Protein AF-A0A9P8EZG4-F1 (afdb_monomer)

Radius of gyration: 28.38 Å; Cα contacts (8 Å, |Δi|>4): 3; chains: 1; bounding box: 76×42×65 Å

Secondary structure (DSSP, 8-state):
-PPPP-PPPP----------------GGGG-TTGGGSS------TTSSPP----S-TTSSSHHHHHHHHHHHHHHHHHHHHHHHHHHHHHHHHHTT-

Structure (mmCIF, 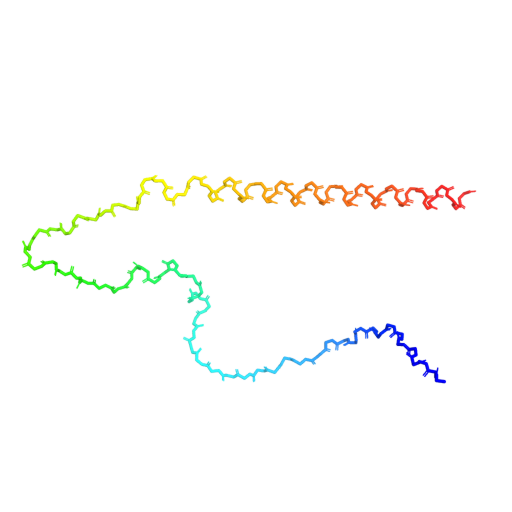N/CA/C/O backbon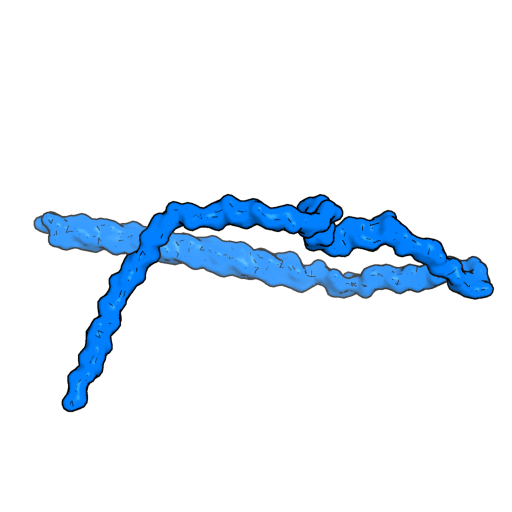e):
data_AF-A0A9P8EZG4-F1
#
_entry.id   AF-A0A9P8EZG4-F1
#
loop_
_atom_site.group_PDB
_atom_site.id
_atom_site.type_symbol
_atom_site.label_atom_id
_atom_site.label_alt_id
_atom_site.label_comp_id
_atom_site.label_asym_id
_atom_site.label_entity_id
_atom_site.label_seq_id
_atom_site.pdbx_PDB_ins_code
_atom_site.Cartn_x
_atom_site.Cartn_y
_atom_site.Cartn_z
_atom_site.occupancy
_atom_site.B_iso_or_equiv
_atom_site.auth_seq_id
_atom_site.auth_comp_id
_atom_site.auth_asym_id
_atom_site.auth_atom_id
_atom_site.pdbx_PDB_model_num
ATOM 1 N N . MET A 1 1 ? -36.241 -35.528 -3.252 1.00 58.00 1 MET A N 1
ATOM 2 C CA . MET A 1 1 ? -34.811 -35.494 -3.622 1.00 58.00 1 MET A CA 1
ATOM 3 C C . MET A 1 1 ? -34.130 -34.497 -2.696 1.00 58.00 1 MET A C 1
ATOM 5 O O . MET A 1 1 ? -34.379 -33.310 -2.841 1.00 58.00 1 MET A O 1
ATOM 9 N N . SER A 1 2 ? -33.390 -34.974 -1.692 1.00 56.88 2 SER A N 1
ATOM 10 C CA . SER A 1 2 ? -32.716 -34.132 -0.688 1.00 56.88 2 SER A CA 1
ATOM 11 C C . SER A 1 2 ? -31.233 -34.008 -1.027 1.00 56.88 2 SER A C 1
ATOM 13 O O . SER A 1 2 ? -30.581 -35.021 -1.268 1.00 56.88 2 SER A O 1
ATOM 15 N N . ALA A 1 3 ? -30.709 -32.784 -1.056 1.00 68.75 3 ALA A N 1
ATOM 16 C CA . ALA A 1 3 ? -29.286 -32.518 -1.254 1.00 68.75 3 ALA A CA 1
ATOM 17 C C . ALA A 1 3 ? -28.508 -32.707 0.065 1.00 68.75 3 ALA A C 1
ATOM 19 O O . ALA A 1 3 ? -29.023 -32.320 1.118 1.00 68.75 3 ALA A O 1
ATOM 20 N N . PRO A 1 4 ? -27.282 -33.261 0.048 1.00 64.94 4 PRO A N 1
ATOM 21 C CA . PRO A 1 4 ? -26.453 -33.305 1.241 1.00 64.94 4 PRO A CA 1
ATOM 22 C C . PRO A 1 4 ? -25.774 -31.951 1.498 1.00 64.94 4 PRO A C 1
ATOM 24 O O . PRO A 1 4 ? -25.192 -31.330 0.610 1.00 64.94 4 PRO A O 1
ATOM 27 N N . ASN A 1 5 ? -25.867 -31.526 2.754 1.00 67.00 5 ASN A N 1
ATOM 28 C CA . ASN A 1 5 ? -25.204 -30.374 3.350 1.00 67.00 5 ASN A CA 1
ATOM 29 C C . ASN A 1 5 ? -23.699 -30.660 3.514 1.00 67.00 5 ASN A C 1
ATOM 31 O O . ASN A 1 5 ? -23.335 -31.626 4.184 1.00 67.00 5 ASN A O 1
ATOM 35 N N . VAL A 1 6 ? -22.830 -29.831 2.927 1.00 65.75 6 VAL A N 1
ATOM 36 C CA . VAL A 1 6 ? -21.372 -29.915 3.107 1.00 65.75 6 VAL A CA 1
ATOM 37 C C . VAL A 1 6 ? -20.927 -28.717 3.943 1.00 65.75 6 VAL A C 1
ATOM 39 O O . VAL A 1 6 ? -20.776 -27.609 3.433 1.00 65.75 6 VAL A O 1
ATOM 42 N N . GLY A 1 7 ? -20.760 -28.939 5.247 1.00 66.75 7 GLY A N 1
ATOM 43 C CA . GLY A 1 7 ? -20.150 -27.965 6.153 1.00 66.75 7 GLY A CA 1
ATOM 44 C C . GLY A 1 7 ? -18.641 -27.806 5.901 1.00 66.75 7 GLY A C 1
ATOM 45 O O . GLY A 1 7 ? -18.022 -28.685 5.294 1.00 66.75 7 GLY A O 1
ATOM 46 N N . PRO A 1 8 ? -18.019 -26.705 6.361 1.00 59.53 8 PRO A N 1
ATOM 47 C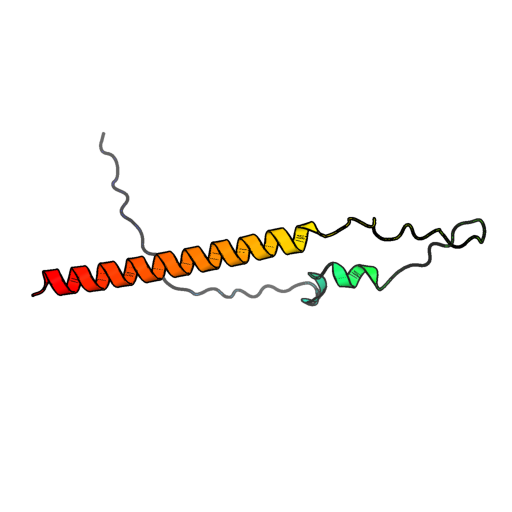 CA . PRO A 1 8 ? -16.596 -26.470 6.156 1.00 59.53 8 PRO A CA 1
ATOM 48 C C . PRO A 1 8 ? -15.768 -27.380 7.076 1.00 59.53 8 PRO A C 1
ATOM 50 O O . PRO A 1 8 ? -15.838 -27.271 8.299 1.00 59.53 8 PRO A O 1
ATOM 53 N N . GLN A 1 9 ? -14.970 -28.274 6.487 1.00 55.81 9 GLN A N 1
ATOM 54 C CA . GLN A 1 9 ? -13.932 -29.014 7.210 1.00 55.81 9 GLN A CA 1
ATOM 55 C C . GLN A 1 9 ? -12.750 -28.083 7.505 1.00 55.81 9 GLN A C 1
ATOM 57 O O . GLN A 1 9 ? -12.202 -27.445 6.605 1.00 55.81 9 GLN A O 1
ATOM 62 N N . ALA A 1 10 ? -12.359 -28.008 8.776 1.00 56.78 10 ALA A N 1
ATOM 63 C CA . ALA A 1 10 ? -11.117 -27.378 9.205 1.00 56.78 10 ALA A CA 1
ATOM 64 C C . ALA A 1 10 ? -9.911 -28.250 8.793 1.00 56.78 10 ALA A C 1
ATOM 66 O O . ALA A 1 10 ? -9.999 -29.473 8.910 1.00 56.78 10 ALA A O 1
ATOM 67 N N . PRO A 1 11 ? -8.773 -27.677 8.358 1.00 57.25 11 PRO A N 1
ATOM 68 C CA . PRO A 1 11 ? -7.572 -28.464 8.106 1.00 57.25 11 PRO A CA 1
ATOM 69 C C . PRO A 1 11 ? -6.867 -28.807 9.427 1.00 57.25 11 PRO A C 1
ATOM 71 O O . PRO A 1 11 ? -6.325 -27.939 10.113 1.00 57.25 11 PRO A O 1
ATOM 74 N N . SER A 1 12 ? -6.880 -30.094 9.774 1.00 54.38 12 SER A N 1
ATOM 75 C CA . SER A 1 12 ? -6.107 -30.690 10.861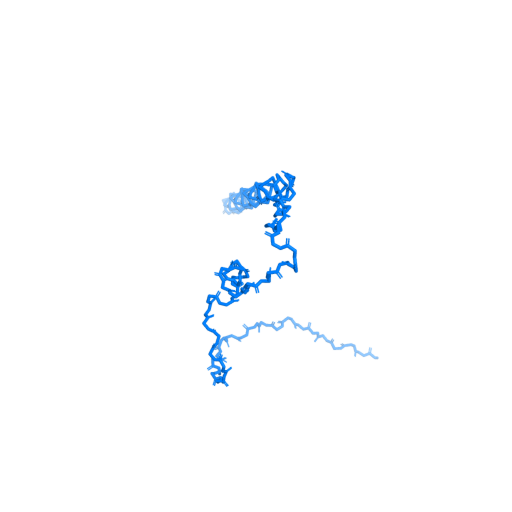 1.00 54.38 12 SER A CA 1
ATOM 76 C C . SER A 1 12 ? -4.621 -30.786 10.499 1.00 54.38 12 SER A C 1
ATOM 78 O O . SER A 1 12 ? -4.263 -31.383 9.489 1.00 54.38 12 SER A O 1
ATOM 80 N N . SER A 1 13 ? -3.800 -30.177 11.357 1.00 49.94 13 SER A N 1
ATOM 81 C CA . SER A 1 13 ? -2.449 -30.567 11.796 1.00 49.94 13 SER A CA 1
ATOM 82 C C . SER A 1 13 ? -1.533 -31.355 10.849 1.00 49.94 13 SER A C 1
ATOM 84 O O . SER A 1 13 ? -1.768 -32.515 10.527 1.00 49.94 13 SER A O 1
ATOM 86 N N . ALA A 1 14 ? -0.399 -30.703 10.576 1.00 52.59 14 ALA A N 1
ATOM 87 C CA . ALA A 1 14 ? 0.905 -31.257 10.233 1.00 52.59 14 ALA A CA 1
ATOM 88 C C . ALA A 1 14 ? 1.154 -32.673 10.758 1.00 52.59 14 ALA A C 1
ATOM 90 O O . ALA A 1 14 ? 0.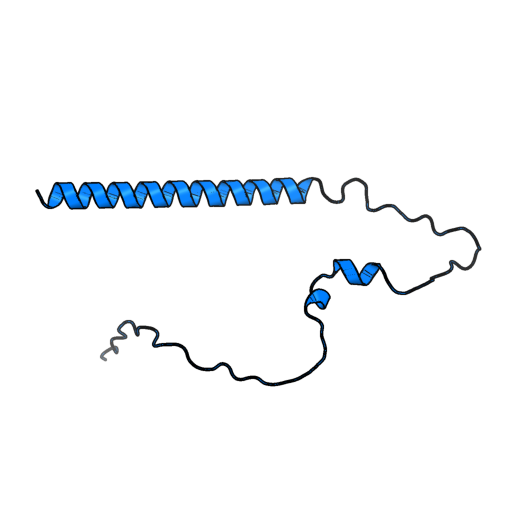992 -32.876 11.949 1.00 52.59 14 ALA A O 1
ATOM 91 N N . HIS A 1 15 ? 1.613 -33.567 9.884 1.00 47.41 15 HIS A N 1
ATOM 92 C CA . HIS A 1 15 ? 2.769 -34.465 9.998 1.00 47.41 15 HIS A CA 1
ATOM 93 C C . HIS A 1 15 ? 2.849 -35.183 8.646 1.00 47.41 15 HIS A C 1
ATOM 95 O O . HIS A 1 15 ? 1.858 -35.767 8.243 1.00 47.41 15 HIS A O 1
ATOM 101 N N . ASP A 1 16 ? 3.953 -35.016 7.913 1.00 40.31 16 ASP A N 1
ATOM 102 C CA . ASP A 1 16 ? 4.581 -36.057 7.077 1.00 40.31 16 ASP A CA 1
ATOM 103 C C . ASP A 1 16 ? 5.732 -35.425 6.284 1.00 40.31 16 ASP A C 1
ATOM 105 O O . ASP A 1 16 ? 5.629 -35.000 5.133 1.00 40.31 16 ASP A O 1
ATOM 109 N N . LEU A 1 17 ? 6.863 -35.312 6.981 1.00 50.91 17 LEU A N 1
ATOM 110 C CA . LEU A 1 17 ? 8.183 -35.173 6.379 1.00 50.91 17 LEU A CA 1
ATOM 111 C C . LEU A 1 17 ? 8.623 -36.573 5.948 1.00 50.91 17 LEU A C 1
ATOM 113 O O . LEU A 1 17 ? 9.373 -37.236 6.662 1.00 50.91 17 LEU A O 1
ATOM 117 N N . GLU A 1 18 ? 8.152 -37.028 4.789 1.00 35.84 18 GLU A N 1
ATOM 118 C CA . GLU A 1 18 ? 8.705 -38.227 4.168 1.00 35.84 18 GLU A CA 1
ATOM 119 C C . GLU A 1 18 ? 9.871 -37.846 3.250 1.00 35.84 18 GLU A C 1
ATOM 121 O O . GLU A 1 18 ? 9.732 -37.249 2.182 1.00 35.84 18 GLU A O 1
ATOM 126 N N . SER A 1 19 ? 11.064 -38.160 3.748 1.00 48.53 19 SER A N 1
ATOM 127 C CA . SER A 1 19 ? 12.330 -38.115 3.035 1.00 48.53 19 SER A CA 1
ATOM 128 C C . SER A 1 19 ? 12.386 -39.270 2.038 1.00 48.53 19 SER A C 1
ATOM 130 O O . SER A 1 19 ? 12.505 -40.425 2.441 1.00 48.53 19 SER A O 1
ATOM 132 N N . GLN A 1 20 ? 12.368 -38.965 0.739 1.00 45.62 20 GLN A N 1
ATOM 133 C CA . GLN A 1 20 ? 12.849 -39.892 -0.284 1.00 45.62 20 GLN A CA 1
ATOM 134 C C . GLN A 1 20 ? 13.976 -39.249 -1.099 1.00 45.62 20 GLN A C 1
ATOM 136 O O . GLN A 1 20 ? 13.815 -38.246 -1.791 1.00 45.62 20 GLN A O 1
ATOM 141 N N . HIS A 1 21 ? 15.153 -39.855 -0.941 1.00 41.75 21 HIS A N 1
ATOM 142 C CA . HIS A 1 21 ? 16.379 -39.648 -1.699 1.00 41.75 21 HIS A CA 1
ATOM 143 C C . HIS A 1 21 ? 16.130 -39.661 -3.211 1.00 41.75 21 HIS A C 1
ATOM 145 O O . HIS A 1 21 ? 15.547 -40.615 -3.718 1.00 41.75 21 HIS A O 1
ATOM 151 N N . SER A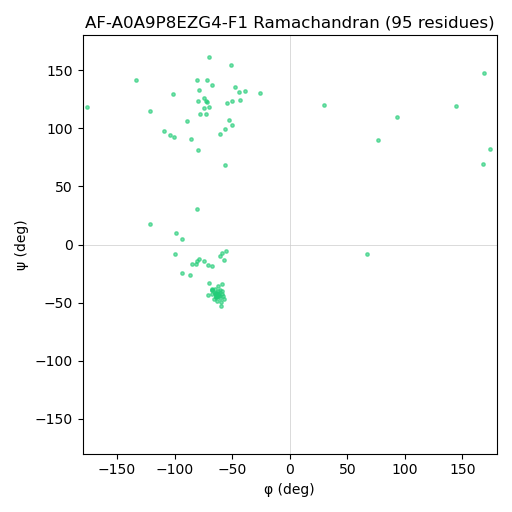 1 22 ? 16.716 -38.720 -3.957 1.00 40.88 22 SER A N 1
ATOM 152 C CA . SER A 1 22 ? 17.873 -39.021 -4.823 1.00 40.88 22 SER A CA 1
ATOM 153 C C . SER A 1 22 ? 18.219 -37.884 -5.795 1.00 40.88 22 SER A C 1
ATOM 155 O O . SER A 1 22 ? 17.367 -37.186 -6.340 1.00 40.88 22 SER A O 1
ATOM 157 N N . SER A 1 23 ? 19.523 -37.793 -6.051 1.00 44.84 23 SER A N 1
ATOM 158 C CA . SER A 1 23 ? 20.251 -36.961 -7.011 1.00 44.84 23 SER A CA 1
ATOM 159 C C . SER A 1 23 ? 20.767 -35.611 -6.497 1.00 44.84 23 SER A C 1
ATOM 161 O O . SER A 1 23 ? 20.045 -34.649 -6.248 1.00 44.84 23 SER A O 1
ATOM 163 N N . ASP A 1 24 ? 22.092 -35.583 -6.377 1.00 54.69 24 ASP A N 1
ATOM 164 C CA . ASP A 1 24 ? 22.994 -34.516 -5.960 1.00 54.69 24 ASP A CA 1
ATOM 165 C C . ASP A 1 24 ? 22.871 -33.231 -6.790 1.00 54.69 24 ASP A C 1
ATOM 167 O O . ASP A 1 24 ? 23.777 -32.821 -7.523 1.00 54.69 24 ASP A O 1
ATOM 171 N N . ARG A 1 25 ? 21.744 -32.531 -6.673 1.00 58.00 25 ARG A N 1
ATOM 172 C CA . ARG A 1 25 ? 21.626 -31.157 -7.146 1.00 58.00 25 ARG A CA 1
ATOM 173 C C . ARG A 1 25 ? 21.759 -30.210 -5.975 1.00 58.00 25 ARG A C 1
ATOM 175 O O . ARG A 1 25 ? 20.792 -29.851 -5.320 1.00 58.00 25 ARG A O 1
ATOM 182 N N . SER A 1 26 ? 23.005 -29.778 -5.765 1.00 62.50 26 SER A N 1
ATOM 183 C CA . SER A 1 26 ? 23.358 -28.648 -4.905 1.00 62.50 26 SER A CA 1
ATOM 184 C C . SER A 1 26 ? 22.313 -27.528 -5.061 1.00 62.50 26 SER A C 1
ATOM 186 O O . SER A 1 26 ? 22.000 -27.181 -6.207 1.00 62.50 26 SER A O 1
ATOM 188 N N . PRO A 1 27 ? 21.780 -26.944 -3.970 1.00 63.03 27 PRO A N 1
ATOM 189 C CA . PRO A 1 27 ? 20.693 -25.949 -3.998 1.00 63.03 27 PRO A CA 1
ATOM 190 C C . PRO A 1 27 ? 21.052 -24.670 -4.774 1.00 63.03 27 PRO A C 1
ATOM 192 O O . PRO A 1 27 ? 20.193 -23.852 -5.098 1.00 63.03 27 PRO A O 1
ATOM 195 N N . LEU A 1 28 ? 22.325 -24.518 -5.144 1.00 61.66 28 LEU A N 1
ATOM 196 C CA . LEU A 1 28 ? 22.829 -23.476 -6.034 1.00 61.66 28 LEU A CA 1
ATOM 197 C C . LEU A 1 28 ? 22.474 -23.715 -7.516 1.00 61.66 28 LEU A C 1
ATOM 199 O O . LEU A 1 28 ? 22.561 -22.799 -8.330 1.00 61.66 28 LEU A O 1
ATOM 203 N N . SER A 1 29 ? 22.023 -24.921 -7.875 1.00 62.41 29 SER A N 1
ATOM 204 C CA . SER A 1 29 ? 21.669 -25.318 -9.247 1.00 62.41 29 SER A CA 1
ATOM 205 C C . SER A 1 29 ? 20.431 -24.594 -9.792 1.00 62.41 29 SER A C 1
ATOM 207 O O . SER A 1 29 ? 20.247 -24.539 -11.011 1.00 62.41 29 SER A O 1
ATOM 209 N N . ASN A 1 30 ? 19.611 -24.011 -8.910 1.00 63.06 30 ASN A N 1
ATOM 210 C CA . ASN A 1 30 ? 18.420 -23.236 -9.272 1.00 63.06 30 ASN A CA 1
ATOM 211 C C . ASN A 1 30 ? 18.754 -21.798 -9.698 1.00 63.06 30 ASN A C 1
ATOM 213 O O . ASN A 1 30 ? 17.930 -21.130 -10.324 1.00 63.06 30 ASN A O 1
ATOM 217 N N . PHE A 1 31 ? 19.975 -21.325 -9.436 1.00 65.62 31 PHE A N 1
ATOM 218 C CA . PHE A 1 31 ? 20.455 -20.060 -9.971 1.00 65.62 31 PHE A CA 1
ATOM 219 C C . PHE A 1 31 ? 21.034 -20.294 -11.369 1.00 65.62 31 PHE A C 1
ATOM 221 O O . PHE A 1 31 ? 22.231 -20.519 -11.546 1.00 65.62 31 PHE A O 1
ATOM 228 N N . GLY A 1 32 ? 20.190 -20.170 -12.399 1.00 61.81 32 GLY A N 1
ATOM 229 C CA . GLY A 1 32 ? 20.598 -20.206 -13.816 1.00 61.81 32 GLY A CA 1
ATOM 230 C C . GLY A 1 32 ? 21.677 -19.177 -14.208 1.00 61.81 32 GLY A C 1
ATOM 231 O O . GLY A 1 32 ? 22.183 -19.203 -15.326 1.00 61.81 32 GLY A O 1
ATOM 232 N N . PHE A 1 33 ? 22.059 -18.295 -13.283 1.00 66.44 33 PHE A N 1
ATOM 233 C CA . PHE A 1 33 ? 23.174 -17.365 -13.404 1.00 66.44 33 PHE A CA 1
ATOM 234 C C . PHE A 1 33 ? 24.553 -18.055 -13.371 1.00 66.44 33 PHE A C 1
ATOM 236 O O . PHE A 1 33 ? 25.457 -17.625 -14.079 1.00 66.44 33 PHE A O 1
ATOM 243 N N . LEU A 1 34 ? 24.711 -19.159 -12.628 1.00 63.25 34 LEU A N 1
ATOM 244 C CA . LEU A 1 34 ? 26.005 -19.844 -12.458 1.00 63.25 34 LEU A CA 1
ATOM 245 C C . LEU A 1 34 ? 26.364 -20.784 -13.625 1.00 63.25 34 LEU A C 1
ATOM 247 O O . LEU A 1 34 ? 27.529 -21.128 -13.802 1.00 63.25 34 LEU A O 1
ATOM 251 N N . LYS A 1 35 ? 25.390 -21.167 -14.465 1.00 59.31 35 LYS A N 1
ATOM 252 C CA . LYS A 1 35 ? 25.618 -22.058 -15.620 1.00 59.31 35 LYS A CA 1
ATOM 253 C C . LYS A 1 35 ? 26.401 -21.409 -16.768 1.00 59.31 35 LYS A C 1
ATOM 255 O O . LYS A 1 35 ? 26.934 -22.130 -17.594 1.00 59.31 35 LYS A O 1
ATOM 260 N N . ASN A 1 36 ? 26.496 -20.077 -16.825 1.00 60.50 36 ASN A N 1
ATOM 261 C CA . ASN A 1 36 ? 27.191 -19.366 -17.910 1.00 60.50 36 ASN A CA 1
ATOM 262 C C . ASN A 1 36 ? 28.664 -19.038 -17.600 1.00 60.50 36 ASN A C 1
ATOM 264 O O . ASN A 1 36 ? 29.308 -18.343 -18.385 1.00 60.50 36 ASN A O 1
ATOM 268 N N . LEU A 1 37 ? 29.195 -19.497 -16.460 1.00 62.06 37 LEU A N 1
ATOM 269 C CA . LEU A 1 37 ? 30.588 -19.255 -16.063 1.00 62.06 37 LEU A CA 1
ATOM 270 C C . LEU A 1 37 ? 31.524 -20.443 -16.337 1.00 62.06 37 LEU A C 1
ATOM 272 O O . LEU A 1 37 ? 32.737 -20.291 -16.227 1.00 62.06 37 LEU A O 1
ATOM 276 N N . GLY A 1 38 ? 30.986 -21.602 -16.725 1.00 61.34 38 GLY A N 1
ATOM 277 C CA . GLY A 1 38 ? 31.759 -22.796 -17.066 1.00 61.34 38 GLY A CA 1
ATOM 278 C C . GLY A 1 38 ? 31.263 -23.430 -18.363 1.00 61.34 38 GLY A C 1
ATOM 279 O O . GLY A 1 38 ? 30.059 -23.502 -18.576 1.00 61.34 38 GLY A O 1
ATOM 280 N N . LEU A 1 39 ? 32.209 -23.920 -19.173 1.00 52.00 39 LEU A N 1
ATOM 281 C CA . LEU A 1 39 ? 32.027 -24.686 -20.418 1.00 52.00 39 LEU A CA 1
ATOM 282 C C . LEU A 1 39 ? 31.613 -23.884 -21.669 1.00 52.00 39 LEU A C 1
ATOM 284 O O . LEU A 1 39 ? 30.450 -23.714 -22.009 1.00 52.00 39 LEU A O 1
ATOM 288 N N . ASP A 1 40 ? 32.621 -23.410 -22.404 1.00 49.03 40 ASP A N 1
ATOM 289 C CA . ASP A 1 40 ? 33.165 -24.148 -23.557 1.00 49.03 40 ASP A CA 1
ATOM 290 C C . ASP A 1 40 ? 33.597 -23.237 -24.704 1.00 49.03 40 ASP A C 1
ATOM 292 O O . ASP A 1 40 ? 32.822 -22.527 -25.347 1.00 49.03 40 ASP A O 1
ATOM 296 N N . LYS A 1 41 ? 34.894 -23.338 -24.995 1.00 57.91 41 LYS A N 1
ATOM 297 C CA . LYS A 1 41 ? 35.563 -22.834 -26.189 1.00 57.91 41 LYS A CA 1
ATOM 298 C C . LYS A 1 41 ? 34.811 -23.299 -27.445 1.00 57.91 41 LYS A C 1
ATOM 300 O O . LYS A 1 41 ? 34.976 -24.430 -27.895 1.00 57.91 41 LYS A O 1
ATOM 305 N N . LYS A 1 42 ? 34.039 -22.409 -28.067 1.00 52.91 42 LYS A N 1
ATOM 306 C CA . LYS A 1 42 ? 33.679 -22.514 -29.487 1.00 52.91 42 LYS A CA 1
ATOM 307 C C . LYS A 1 42 ? 34.517 -21.498 -30.251 1.00 52.91 42 LYS A C 1
ATOM 309 O O . LYS A 1 42 ? 34.213 -20.311 -30.310 1.00 52.91 42 LYS A O 1
ATOM 314 N N . GLN A 1 43 ? 35.639 -21.998 -30.750 1.00 50.69 43 GLN A N 1
ATOM 315 C CA . GLN A 1 43 ? 36.536 -21.321 -31.671 1.00 50.69 43 GLN A CA 1
ATOM 316 C C . GLN A 1 43 ? 35.819 -21.212 -33.028 1.00 50.69 43 GLN A C 1
ATOM 318 O O . GLN A 1 43 ? 35.434 -22.225 -33.610 1.00 50.69 43 GLN A O 1
ATOM 323 N N . THR A 1 44 ? 35.575 -19.991 -33.504 1.00 51.06 44 THR A N 1
ATOM 324 C CA . THR A 1 44 ? 35.088 -19.732 -34.868 1.00 51.06 44 THR A CA 1
ATOM 325 C C . THR A 1 44 ? 36.199 -20.105 -35.855 1.00 51.06 44 THR A C 1
ATOM 327 O O . THR A 1 44 ? 37.362 -19.788 -35.608 1.00 51.06 44 THR A O 1
ATOM 330 N N . LYS A 1 45 ? 35.849 -20.782 -36.954 1.00 55.94 45 LYS A N 1
ATOM 331 C CA . LYS A 1 45 ? 36.757 -21.441 -37.916 1.00 55.94 45 LYS A CA 1
ATOM 332 C C . LYS A 1 45 ? 37.788 -20.517 -38.610 1.00 55.94 45 LYS A C 1
ATOM 334 O O . LYS A 1 45 ? 38.703 -21.036 -39.234 1.00 55.94 45 LYS A O 1
ATOM 339 N N . ASP A 1 46 ? 37.714 -19.195 -38.420 1.00 59.72 46 ASP A N 1
ATOM 340 C CA . ASP A 1 46 ? 38.508 -18.202 -39.169 1.00 59.72 46 ASP A CA 1
ATOM 341 C C . ASP A 1 46 ? 39.412 -17.297 -38.304 1.00 59.72 46 ASP A C 1
ATOM 343 O O . ASP A 1 46 ? 39.825 -16.229 -38.746 1.00 59.72 46 ASP A O 1
ATOM 347 N N . GLY A 1 47 ? 39.712 -17.661 -37.051 1.00 59.44 47 GLY A N 1
ATOM 348 C CA . GLY A 1 47 ? 40.703 -16.943 -36.224 1.00 59.44 47 GLY A CA 1
ATOM 349 C C . GLY A 1 47 ? 40.331 -15.509 -35.801 1.00 59.44 47 GLY A C 1
ATOM 350 O O . GLY A 1 47 ? 40.989 -14.933 -34.938 1.00 59.44 47 GLY A O 1
ATOM 351 N N . ALA A 1 48 ? 39.247 -14.938 -36.326 1.00 61.19 48 ALA A N 1
ATOM 352 C CA . ALA A 1 48 ? 38.685 -13.687 -35.843 1.00 61.19 48 ALA A CA 1
ATOM 353 C C . ALA A 1 48 ? 37.859 -13.947 -34.577 1.00 61.19 48 ALA A C 1
ATOM 355 O O . ALA A 1 48 ? 36.914 -14.744 -34.585 1.00 61.19 48 ALA A O 1
ATOM 356 N N . ALA A 1 49 ? 38.211 -13.261 -33.484 1.00 61.06 49 ALA A N 1
ATOM 357 C CA . ALA A 1 49 ? 37.463 -13.317 -32.235 1.00 61.06 49 ALA A CA 1
ATOM 358 C C . ALA A 1 49 ? 35.969 -13.074 -32.529 1.00 61.06 49 ALA A C 1
ATOM 360 O O . ALA A 1 49 ? 35.638 -12.049 -33.138 1.00 61.06 49 ALA A O 1
ATOM 361 N N . PRO A 1 50 ? 35.057 -13.994 -32.150 1.00 63.97 50 PRO A N 1
ATOM 362 C CA . PRO A 1 50 ? 33.639 -13.791 -32.381 1.00 63.97 50 PRO A CA 1
ATOM 363 C C . PRO A 1 50 ? 33.259 -12.452 -31.765 1.00 63.97 50 PRO A C 1
ATOM 365 O O . PRO A 1 50 ? 33.482 -12.234 -30.572 1.00 63.97 50 PRO A O 1
ATOM 368 N N . LYS A 1 51 ? 32.717 -11.539 -32.585 1.00 63.41 51 LYS A N 1
ATOM 369 C CA . LYS A 1 51 ? 32.132 -10.293 -32.094 1.00 63.41 51 LYS A CA 1
ATOM 370 C C . LYS A 1 51 ? 31.073 -10.707 -31.087 1.00 63.41 51 LYS A C 1
ATOM 372 O O . LYS A 1 51 ? 29.977 -11.124 -31.468 1.00 63.41 51 LYS A O 1
ATOM 377 N N . ARG A 1 52 ? 31.427 -10.642 -29.803 1.00 64.50 52 ARG A N 1
ATOM 378 C CA . ARG A 1 52 ? 30.497 -10.771 -28.693 1.00 64.50 52 ARG A CA 1
ATOM 379 C C . ARG A 1 52 ? 29.536 -9.623 -28.912 1.00 64.50 52 ARG A C 1
ATOM 381 O O . ARG A 1 52 ? 29.848 -8.486 -28.574 1.00 64.50 52 ARG A O 1
ATOM 388 N N . ARG A 1 53 ? 28.408 -9.897 -29.574 1.00 65.50 53 ARG A N 1
ATOM 389 C CA . ARG A 1 53 ? 27.257 -9.007 -29.518 1.00 65.50 53 ARG A CA 1
ATOM 390 C C . ARG A 1 53 ? 27.043 -8.849 -28.024 1.00 65.50 53 ARG A C 1
ATOM 392 O O . ARG A 1 53 ? 26.717 -9.829 -27.353 1.00 65.50 53 ARG A O 1
ATOM 399 N N . GLY A 1 54 ? 27.391 -7.676 -27.498 1.00 69.81 54 GLY A N 1
ATOM 400 C CA . GLY A 1 54 ? 27.155 -7.380 -26.099 1.00 69.81 54 GLY A CA 1
ATOM 401 C C . GLY A 1 54 ? 25.689 -7.695 -25.800 1.00 69.81 54 GLY A C 1
ATOM 402 O O . GLY A 1 54 ? 24.864 -7.683 -26.728 1.00 69.81 54 GLY A O 1
ATOM 403 N N . PRO A 1 55 ? 25.343 -8.003 -24.542 1.00 71.38 55 PRO A N 1
ATOM 404 C CA . PRO A 1 55 ? 23.944 -8.010 -24.138 1.00 71.38 55 PRO A CA 1
ATOM 405 C C . PRO A 1 55 ? 23.293 -6.770 -24.751 1.00 71.38 55 PRO A C 1
ATOM 407 O O . PRO A 1 55 ? 23.858 -5.683 -24.622 1.00 71.38 55 PRO A O 1
ATOM 410 N N . LYS A 1 56 ? 22.207 -6.941 -25.521 1.00 62.75 56 LYS A N 1
ATOM 411 C CA . LYS A 1 56 ? 21.565 -5.816 -26.219 1.00 62.75 56 LYS A CA 1
ATOM 412 C C . LYS A 1 56 ? 21.466 -4.633 -25.237 1.00 62.75 56 LYS A C 1
ATOM 414 O O . LYS A 1 56 ? 21.029 -4.880 -24.106 1.00 62.75 56 LYS A O 1
ATOM 419 N N . PRO A 1 57 ? 21.870 -3.412 -25.634 1.00 66.44 57 PRO A N 1
ATOM 420 C CA . PRO A 1 57 ? 21.981 -2.272 -24.722 1.00 66.44 57 PRO A CA 1
ATOM 421 C C . PRO A 1 57 ? 20.685 -1.911 -23.972 1.00 66.44 57 PRO A C 1
ATOM 423 O O . PRO A 1 57 ? 20.758 -1.255 -22.944 1.00 66.44 57 PRO A O 1
ATOM 426 N N . ASP A 1 58 ? 19.526 -2.439 -24.381 1.00 64.00 58 ASP A N 1
ATOM 427 C CA . ASP A 1 58 ? 18.248 -2.281 -23.668 1.00 64.00 58 ASP A CA 1
ATOM 428 C C . ASP A 1 58 ? 17.840 -3.457 -22.764 1.00 64.00 58 ASP A C 1
ATOM 430 O O . ASP A 1 58 ? 16.713 -3.523 -22.274 1.00 64.00 58 ASP A O 1
ATOM 434 N N . SER A 1 59 ? 18.708 -4.435 -22.511 1.00 61.06 59 SER A N 1
ATOM 435 C CA . SER A 1 59 ? 18.280 -5.692 -21.884 1.00 61.06 59 SER A CA 1
ATOM 436 C C . SER A 1 59 ? 18.099 -5.666 -20.355 1.00 61.06 59 SER A C 1
ATOM 438 O O . SER A 1 59 ? 18.291 -6.727 -19.767 1.00 61.06 59 SER A O 1
ATOM 440 N N . LYS A 1 60 ? 17.711 -4.526 -19.726 1.00 64.38 60 LYS A N 1
ATOM 441 C CA . LYS A 1 60 ? 16.925 -4.404 -18.450 1.00 64.38 60 LYS A CA 1
ATOM 442 C C . LYS A 1 60 ? 16.880 -2.972 -17.824 1.00 64.38 60 LYS A C 1
ATOM 444 O O . LYS A 1 60 ? 17.342 -2.789 -16.701 1.00 64.38 60 LYS A O 1
ATOM 449 N N . PRO A 1 61 ? 16.203 -1.971 -18.413 1.00 58.44 61 PRO A N 1
ATOM 450 C CA . PRO A 1 61 ? 15.660 -0.851 -17.628 1.00 58.44 61 PRO A CA 1
ATOM 451 C C . PRO A 1 61 ? 14.271 -1.171 -17.026 1.00 58.44 61 PRO A C 1
ATOM 453 O O . PRO A 1 61 ? 13.823 -0.524 -16.085 1.00 58.44 61 PRO A O 1
ATOM 456 N N . ALA A 1 62 ? 13.575 -2.202 -17.529 1.00 58.53 62 ALA A N 1
ATOM 457 C CA . ALA A 1 62 ? 12.193 -2.515 -17.135 1.00 58.53 62 ALA A CA 1
ATOM 458 C C . ALA A 1 62 ? 12.059 -3.407 -15.885 1.00 58.53 62 ALA A C 1
ATOM 460 O O . ALA A 1 62 ? 11.040 -3.354 -15.190 1.00 58.53 62 ALA A O 1
ATOM 461 N N . LEU A 1 63 ? 13.066 -4.236 -15.586 1.00 61.94 63 LEU A N 1
ATOM 462 C CA . LEU A 1 63 ? 12.998 -5.182 -14.467 1.00 61.94 63 LEU A CA 1
ATOM 463 C C . LEU A 1 63 ? 12.992 -4.453 -13.116 1.00 61.94 63 LEU A C 1
ATOM 465 O O . LEU A 1 63 ? 12.232 -4.824 -12.227 1.00 61.94 63 LEU A O 1
ATOM 469 N N . THR A 1 64 ? 13.763 -3.372 -12.993 1.00 78.56 64 THR A N 1
ATOM 470 C CA . THR A 1 64 ? 13.823 -2.544 -11.780 1.00 78.56 64 THR A CA 1
ATOM 471 C C . THR A 1 64 ? 12.535 -1.746 -11.579 1.00 78.56 64 THR A C 1
ATOM 473 O O . THR A 1 64 ? 11.985 -1.751 -10.479 1.00 78.56 64 THR A O 1
ATOM 476 N N . ARG A 1 65 ? 11.982 -1.148 -12.647 1.00 85.19 65 ARG A N 1
ATOM 477 C CA . ARG A 1 65 ? 10.718 -0.390 -12.591 1.00 85.19 65 ARG A CA 1
ATOM 478 C C . ARG A 1 65 ? 9.538 -1.264 -12.164 1.00 85.19 65 ARG A C 1
ATOM 480 O O . ARG A 1 65 ? 8.758 -0.865 -11.306 1.00 85.19 65 ARG A O 1
ATOM 487 N N . ARG A 1 66 ? 9.413 -2.475 -12.719 1.00 86.44 66 ARG A N 1
ATOM 488 C CA . ARG A 1 66 ? 8.333 -3.406 -12.350 1.00 86.44 66 ARG A CA 1
ATOM 489 C C . ARG A 1 66 ? 8.473 -3.909 -10.912 1.00 86.44 66 ARG A C 1
ATOM 491 O O . ARG A 1 66 ? 7.466 -4.042 -10.222 1.00 86.44 66 ARG A O 1
ATOM 498 N N . GLN A 1 67 ? 9.693 -4.183 -10.454 1.00 92.38 67 GLN A N 1
ATOM 499 C CA . GLN A 1 67 ? 9.943 -4.601 -9.071 1.00 92.38 67 GLN A CA 1
ATOM 500 C C . GLN A 1 67 ? 9.603 -3.495 -8.069 1.00 92.38 67 GLN A C 1
ATOM 502 O O . GLN A 1 67 ? 8.971 -3.777 -7.055 1.00 92.38 67 GLN A O 1
ATOM 507 N N . GLU A 1 68 ? 9.957 -2.245 -8.372 1.00 92.50 68 GLU A N 1
ATOM 508 C CA . GLU A 1 68 ? 9.634 -1.104 -7.512 1.00 92.50 68 GLU A CA 1
ATOM 509 C C . GLU A 1 68 ? 8.121 -0.878 -7.411 1.00 92.50 68 GLU A C 1
ATOM 511 O O . GLU A 1 68 ? 7.593 -0.733 -6.312 1.00 92.50 68 GLU A O 1
ATOM 516 N N . LEU A 1 69 ? 7.397 -0.982 -8.531 1.00 95.62 69 LEU A N 1
ATOM 517 C CA . LEU A 1 69 ? 5.932 -0.922 -8.524 1.00 95.62 69 LEU A CA 1
ATOM 518 C C . LEU A 1 69 ? 5.304 -2.038 -7.674 1.00 95.62 69 LEU A C 1
ATOM 520 O O . LEU A 1 69 ? 4.349 -1.785 -6.946 1.00 95.62 69 LEU A O 1
ATOM 524 N N . ASN A 1 70 ? 5.849 -3.259 -7.713 1.00 96.50 70 ASN A N 1
ATOM 525 C 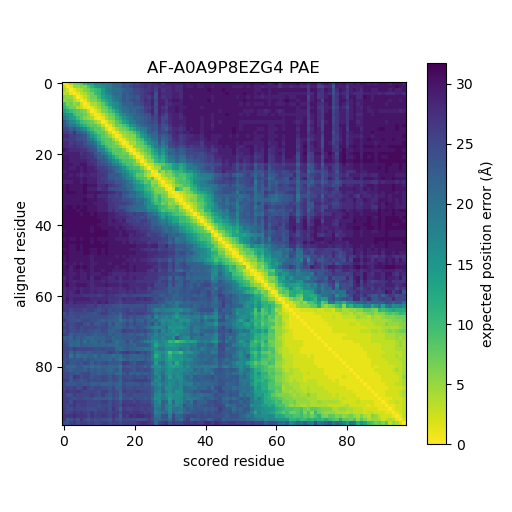CA . ASN A 1 70 ? 5.372 -4.350 -6.855 1.00 96.50 70 ASN A CA 1
ATOM 526 C C . ASN A 1 70 ? 5.666 -4.089 -5.372 1.00 96.50 70 ASN A C 1
ATOM 528 O O . ASN A 1 70 ? 4.812 -4.351 -4.527 1.00 96.50 70 ASN A O 1
ATOM 532 N N . ARG A 1 71 ? 6.838 -3.528 -5.042 1.00 96.12 71 ARG A N 1
ATOM 533 C CA . ARG A 1 71 ? 7.162 -3.116 -3.667 1.00 96.12 71 ARG A CA 1
ATOM 534 C C . ARG A 1 71 ? 6.177 -2.067 -3.158 1.00 96.12 71 ARG A C 1
ATOM 536 O O . ARG A 1 71 ? 5.649 -2.213 -2.058 1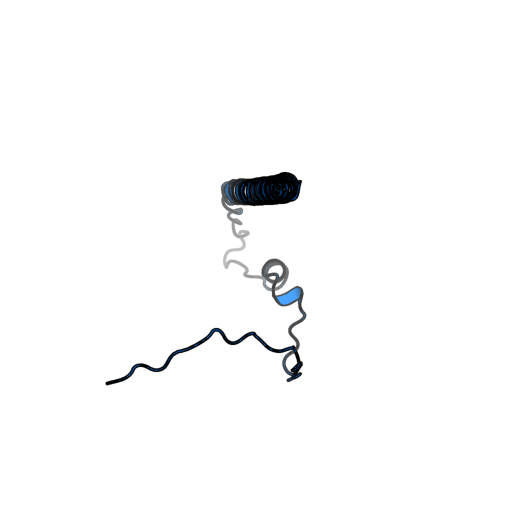.00 96.12 71 ARG A O 1
ATOM 543 N N . GLN A 1 72 ? 5.889 -1.053 -3.968 1.00 97.88 72 GLN A N 1
ATOM 544 C CA . GLN A 1 72 ? 4.934 0.002 -3.631 1.00 97.88 72 GLN A CA 1
ATOM 545 C C . GLN A 1 72 ? 3.507 -0.539 -3.483 1.00 97.88 72 GLN A C 1
ATOM 547 O O . GLN A 1 72 ? 2.836 -0.242 -2.495 1.00 97.88 72 GLN A O 1
ATOM 552 N N . ALA A 1 73 ? 3.055 -1.393 -4.405 1.00 97.25 73 ALA A N 1
ATOM 553 C CA . ALA A 1 73 ? 1.747 -2.040 -4.314 1.00 97.25 73 ALA A CA 1
ATOM 554 C C . ALA A 1 73 ? 1.615 -2.874 -3.028 1.00 97.25 73 ALA A C 1
ATOM 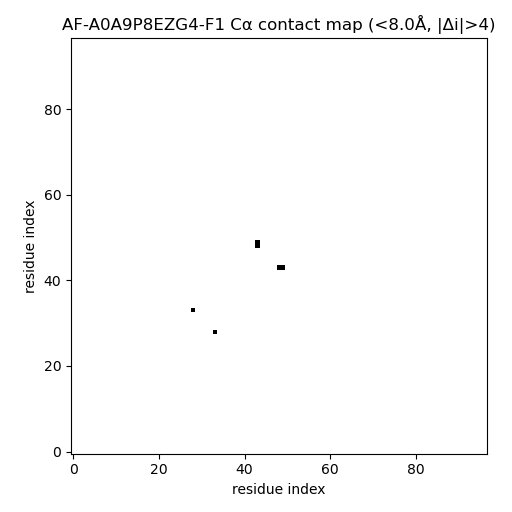556 O O . ALA A 1 73 ? 0.610 -2.790 -2.326 1.00 97.25 73 ALA A O 1
ATOM 557 N N . GLN A 1 74 ? 2.659 -3.621 -2.661 1.00 97.88 74 GLN A N 1
ATOM 558 C CA . GLN A 1 74 ? 2.656 -4.415 -1.435 1.00 97.88 74 GLN A CA 1
ATOM 559 C C . GLN A 1 74 ? 2.648 -3.541 -0.178 1.00 97.88 74 GLN A C 1
ATOM 561 O O . GLN A 1 74 ? 1.929 -3.845 0.776 1.00 97.88 74 GLN A O 1
ATOM 566 N N . ARG A 1 75 ? 3.446 -2.469 -0.168 1.00 97.94 75 ARG A N 1
ATOM 567 C CA . ARG A 1 75 ? 3.507 -1.511 0.939 1.00 97.94 75 ARG A CA 1
ATOM 568 C C . ARG A 1 75 ? 2.145 -0.864 1.172 1.00 97.94 75 ARG A C 1
ATOM 570 O O . ARG A 1 75 ? 1.611 -0.970 2.268 1.00 97.94 75 ARG A O 1
ATOM 577 N N . THR A 1 76 ? 1.548 -0.306 0.124 1.00 98.25 76 THR A N 1
ATOM 578 C CA . THR A 1 76 ? 0.226 0.333 0.208 1.00 98.25 76 THR A CA 1
ATOM 579 C C . THR A 1 76 ? -0.873 -0.652 0.610 1.00 98.25 76 THR A C 1
ATOM 581 O O . THR A 1 76 ? -1.770 -0.293 1.368 1.00 98.25 76 THR A O 1
ATOM 584 N N . HIS A 1 77 ? -0.807 -1.913 0.168 1.00 98.62 77 HIS A N 1
ATOM 585 C CA . HIS A 1 77 ? -1.743 -2.947 0.612 1.00 98.62 77 HIS A CA 1
ATOM 586 C C . HIS A 1 77 ? -1.630 -3.228 2.117 1.00 98.62 77 HIS A C 1
ATOM 588 O O . HIS A 1 77 ? -2.650 -3.315 2.801 1.00 98.62 77 HIS A O 1
ATOM 594 N N . ARG A 1 78 ? -0.402 -3.339 2.641 1.00 98.31 78 ARG A N 1
ATOM 595 C CA . ARG A 1 78 ? -0.164 -3.524 4.082 1.00 98.31 78 ARG A CA 1
ATOM 596 C C . ARG A 1 78 ? -0.667 -2.329 4.882 1.00 98.31 78 ARG A C 1
ATOM 598 O O . ARG A 1 78 ? -1.452 -2.524 5.799 1.00 98.31 78 ARG A O 1
ATOM 605 N N . GLU A 1 79 ? -0.309 -1.118 4.466 1.00 98.06 79 GLU A N 1
ATOM 606 C CA . GLU A 1 79 ? -0.744 0.124 5.115 1.00 98.06 79 GLU A CA 1
ATOM 607 C C . GLU A 1 79 ? -2.279 0.217 5.169 1.00 98.06 79 GLU A C 1
ATOM 609 O O . GLU A 1 79 ? -2.853 0.453 6.230 1.00 98.06 79 GLU A O 1
ATOM 614 N N . ARG A 1 80 ? -2.975 -0.062 4.056 1.00 98.62 80 ARG A N 1
ATOM 615 C CA . ARG A 1 80 ? -4.449 -0.085 4.026 1.00 98.62 80 ARG A CA 1
ATOM 616 C C . ARG A 1 80 ? -5.041 -1.145 4.954 1.00 98.62 80 ARG A C 1
ATOM 618 O O . ARG A 1 80 ? -6.023 -0.865 5.636 1.00 98.62 80 ARG A O 1
ATOM 625 N N . LYS A 1 81 ? -4.461 -2.349 4.983 1.00 98.62 81 LYS A N 1
ATOM 626 C CA . LYS A 1 81 ? -4.923 -3.439 5.853 1.00 98.62 81 LYS A CA 1
ATOM 627 C C . LYS A 1 81 ? -4.759 -3.078 7.330 1.00 98.62 81 LYS A C 1
ATOM 629 O O . LYS A 1 81 ? -5.683 -3.293 8.105 1.00 98.62 81 LYS A O 1
ATOM 634 N N . GLU A 1 82 ? -3.617 -2.513 7.712 1.00 98.00 82 GLU A N 1
ATOM 635 C CA . GLU A 1 82 ? -3.353 -2.071 9.086 1.00 98.00 82 GLU A CA 1
ATOM 636 C C . GLU A 1 82 ? -4.313 -0.958 9.517 1.00 98.00 82 GLU A C 1
ATOM 638 O O . GLU A 1 82 ? -4.845 -1.004 10.623 1.00 98.00 82 GLU A O 1
ATOM 643 N N . MET A 1 83 ? -4.597 0.006 8.635 1.00 97.12 83 MET A N 1
ATOM 644 C CA . MET A 1 83 ? -5.589 1.053 8.900 1.00 97.12 83 MET A CA 1
ATOM 645 C C . MET A 1 83 ? -6.998 0.487 9.086 1.00 97.12 83 MET A C 1
ATOM 647 O O . MET A 1 83 ? -7.706 0.900 10.000 1.00 97.12 83 MET A O 1
ATOM 651 N N . TYR A 1 84 ? -7.400 -0.472 8.247 1.00 97.75 84 TYR A N 1
ATOM 652 C CA . TYR A 1 84 ? -8.705 -1.119 8.364 1.00 97.75 84 TYR A CA 1
ATOM 653 C C . TYR A 1 84 ? -8.850 -1.879 9.686 1.00 97.75 84 TYR A C 1
ATOM 655 O O . TYR A 1 84 ? -9.864 -1.734 10.360 1.00 97.75 84 TYR A O 1
ATOM 663 N N . ILE A 1 85 ? -7.820 -2.631 10.088 1.00 97.88 85 ILE A N 1
ATOM 664 C CA . ILE A 1 85 ? -7.815 -3.356 11.366 1.00 97.88 85 ILE A CA 1
ATOM 665 C C . ILE A 1 85 ? -7.966 -2.380 12.534 1.00 97.88 85 ILE A C 1
ATOM 667 O O . ILE A 1 85 ? -8.868 -2.554 13.345 1.00 97.88 85 ILE A O 1
ATOM 671 N N . LYS A 1 86 ? -7.166 -1.309 12.574 1.00 97.44 86 LYS A N 1
ATOM 672 C CA . LYS A 1 86 ? -7.257 -0.290 13.634 1.00 97.44 86 LYS A CA 1
ATOM 673 C C . LYS A 1 86 ? -8.635 0.371 13.700 1.00 97.44 86 LYS A C 1
ATOM 675 O O . LYS A 1 86 ? -9.149 0.619 14.786 1.00 97.44 86 LYS A O 1
ATOM 680 N N . ALA A 1 87 ? -9.242 0.658 12.548 1.00 96.56 87 ALA A N 1
ATOM 681 C CA . ALA A 1 87 ? -10.583 1.235 12.494 1.00 96.56 87 ALA A CA 1
ATOM 682 C C . ALA A 1 87 ? -11.641 0.270 13.051 1.00 96.56 87 ALA A C 1
ATOM 684 O O . ALA A 1 87 ? -12.512 0.690 13.811 1.00 96.56 87 ALA A O 1
ATOM 685 N N . LEU A 1 88 ? -11.542 -1.021 12.717 1.00 97.12 88 LEU A N 1
ATOM 686 C CA . LEU A 1 88 ? -12.412 -2.048 13.286 1.00 97.12 88 LEU A CA 1
ATOM 687 C C . LEU A 1 88 ? -12.212 -2.195 14.797 1.00 97.12 88 LEU A C 1
ATOM 689 O O . LEU A 1 88 ? -13.194 -2.278 15.527 1.00 97.12 88 LEU A O 1
ATOM 693 N N . GLU A 1 89 ? -10.966 -2.204 15.274 1.00 94.44 89 GLU A N 1
ATOM 694 C CA . GLU A 1 89 ? -10.651 -2.267 16.707 1.00 94.44 89 GLU A CA 1
ATOM 695 C C . GLU A 1 89 ? -11.281 -1.094 17.467 1.00 94.44 89 GLU A C 1
ATOM 697 O O . GLU A 1 89 ? -11.902 -1.295 18.511 1.00 94.44 89 GLU A O 1
ATOM 702 N N . HIS A 1 90 ? -11.190 0.117 16.913 1.00 95.06 90 HIS A N 1
ATOM 703 C CA . HIS A 1 90 ? -11.807 1.304 17.494 1.00 95.06 90 HIS A CA 1
ATOM 704 C C . HIS A 1 90 ? -13.340 1.217 17.519 1.00 95.06 90 HIS A C 1
ATOM 706 O O . HIS A 1 90 ? -13.956 1.510 18.542 1.00 95.06 90 HIS A O 1
ATOM 712 N N . GLU A 1 91 ? -13.972 0.786 16.423 1.00 94.12 91 GLU A N 1
ATOM 713 C CA . GLU A 1 91 ? -15.434 0.663 16.368 1.00 94.12 91 GLU A CA 1
ATOM 714 C C . GLU A 1 91 ? -15.955 -0.402 17.342 1.00 94.12 91 GLU A C 1
ATOM 716 O O . GLU A 1 91 ? -16.966 -0.191 18.008 1.00 94.12 91 GLU A O 1
ATOM 721 N N . VAL A 1 92 ? -15.236 -1.518 17.500 1.00 92.62 92 VAL A N 1
ATOM 722 C CA . VAL A 1 92 ? -15.578 -2.552 18.488 1.00 92.62 92 VAL A CA 1
ATOM 723 C C . VAL A 1 92 ? -15.505 -2.014 19.915 1.00 92.62 92 VAL A C 1
ATOM 725 O O . VAL A 1 92 ? -16.354 -2.369 20.727 1.00 92.62 92 VAL A O 1
ATOM 728 N N . LEU A 1 93 ? -14.509 -1.186 20.242 1.00 92.56 93 LEU A N 1
ATOM 729 C CA . LEU A 1 93 ? -14.413 -0.559 21.564 1.00 92.56 93 LEU A CA 1
ATOM 730 C C . LEU A 1 93 ? -15.567 0.420 21.801 1.00 92.56 93 LEU A C 1
ATOM 732 O O . LEU A 1 93 ? -16.234 0.317 22.824 1.00 92.56 93 LEU A O 1
ATOM 736 N N . ARG A 1 94 ? -15.862 1.288 20.827 1.00 92.12 94 ARG A N 1
ATOM 737 C CA . ARG A 1 94 ? -16.977 2.247 20.896 1.00 92.12 94 ARG A CA 1
ATOM 738 C C . ARG A 1 94 ? -18.336 1.566 21.085 1.00 92.12 94 ARG A C 1
ATOM 740 O O . ARG A 1 94 ? -19.214 2.136 21.709 1.00 92.12 94 ARG A O 1
ATOM 747 N N . LEU A 1 95 ? -18.530 0.382 20.505 1.00 90.56 95 LEU A N 1
ATOM 748 C CA . LEU A 1 95 ? -19.770 -0.393 20.633 1.00 90.56 95 LEU A CA 1
ATOM 749 C C . LEU A 1 95 ? -19.887 -1.162 21.959 1.00 90.56 95 LEU A C 1
ATOM 751 O O . LEU A 1 95 ? -20.949 -1.720 22.233 1.00 90.56 95 LEU A O 1
ATOM 755 N N . LYS A 1 96 ? -18.801 -1.269 22.731 1.00 88.00 96 LYS A N 1
ATOM 756 C CA . LYS A 1 96 ? -18.777 -1.958 24.030 1.00 88.00 96 LYS A CA 1
ATOM 757 C C . LYS A 1 96 ? -19.014 -1.023 25.215 1.00 88.00 96 LYS A C 1
ATOM 759 O O . LYS A 1 96 ? -19.416 -1.525 26.263 1.00 88.00 96 LYS A O 1
ATOM 764 N N . GLU A 1 97 ? -18.722 0.266 25.060 1.00 64.25 97 GLU A N 1
ATOM 765 C CA . GLU A 1 97 ? -19.154 1.331 25.980 1.00 64.25 97 GLU A CA 1
ATOM 766 C C . GLU A 1 97 ? -20.615 1.717 25.721 1.00 64.25 97 GLU A C 1
ATOM 768 O O . GLU A 1 97 ? -21.329 1.956 26.721 1.00 64.25 97 GLU A O 1
#

Mean predicted aligned error: 20.28 Å

Solvent-accessible surface area (backbone atoms only — not comparable to full-atom values): 6800 Å² total; per-residue (Å²): 139,85,83,86,84,83,76,89,81,78,89,79,76,92,84,83,90,78,86,76,90,83,78,94,67,60,85,68,69,78,47,75,74,65,63,79,78,59,90,78,94,78,78,58,97,76,80,57,78,77,81,72,76,64,79,60,95,75,80,67,73,60,62,59,55,54,51,50,51,50,53,52,53,53,50,53,50,49,54,52,50,53,52,51,52,53,51,52,54,50,50,55,52,65,74,71,109

InterPro domains:
  IPR046347 Basic-leucine zipper domain superfamily [SSF57959] (61-96)
  IPR050936 AP-1-like transcription factor yap1-like [PTHR40621] (10-97)

pLDDT: mean 70.65, std 18.56, range [35.84, 98.62]

Organism: Aureobasidium melanogenum (NCBI:txid46634)

Sequence (97 aa):
MSAPNVGPQAPSSAHDLESQHSSDRSPLSNFGFLKNLGLDKKQTKDGAAPKRRGPKPDSKPALTRRQELNRQAQRTHRERKEMYIKALEHEVLRLKE

Foldseek 3Di:
DDDDDDDDDDDDDDDDPDDDDDDDDDPCNVPPVVVVPDDDDPDDPPPPDPPPPDPPPPNDPPVVVVVVVVVVVVVVVVVVVVVVVVVVVVVVVVVVD